Protein AF-A0A930F5S8-F1 (afdb_monomer)

pLDDT: mean 89.21, std 12.38, range [41.88, 98.44]

Sequence (124 aa):
MLSGLPLKDINIQFNTFPLDLNSYGYFEDVPSVIQIQSVEYNYSKDFTPSISFTVYGEKLSGSDNITYDSIGYKLIDSAGYTVDTGTIMFSSLHTGEKFKDDSIYFYDAIPGETYTLLFFEKDL

Foldseek 3Di:
DPPDDQFAAEAEAEPDPQDWAFWAFPPRFDTWIKTFHDKDWDWDPPPKIKIWMKTKTFTADDDLPGQWTKKKKFKAWPVGDTPDIDMDIDGSGDHGDMDIDRPDMGIRDHGHIYIYMYIHHDDD

Structure (mmCIF, N/CA/C/O backbone):
data_AF-A0A930F5S8-F1
#
_entry.id   AF-A0A930F5S8-F1
#
loop_
_atom_site.group_PDB
_atom_site.id
_atom_site.type_symbol
_atom_site.label_atom_id
_atom_site.label_alt_id
_atom_site.label_comp_id
_atom_site.label_asym_id
_atom_site.label_entity_id
_atom_site.label_seq_id
_atom_site.pdbx_PDB_ins_code
_atom_site.Cartn_x
_atom_site.Cartn_y
_atom_site.Cartn_z
_atom_site.occupancy
_atom_site.B_iso_or_equiv
_atom_site.auth_seq_id
_atom_site.auth_comp_id
_atom_site.auth_asym_id
_atom_site.auth_atom_id
_atom_site.pdbx_PDB_model_num
ATOM 1 N N . MET A 1 1 ? -23.576 9.332 27.161 1.00 41.88 1 MET A N 1
ATOM 2 C CA . MET A 1 1 ? -22.253 9.616 26.570 1.00 41.88 1 MET A CA 1
ATOM 3 C C . MET A 1 1 ? -21.275 8.584 27.103 1.00 41.88 1 MET A C 1
ATOM 5 O O . MET A 1 1 ? -21.076 8.545 28.307 1.00 41.88 1 MET A O 1
ATOM 9 N N . LEU A 1 2 ? -20.745 7.703 26.253 1.00 49.03 2 LEU A N 1
ATOM 10 C CA . LEU A 1 2 ? -19.657 6.788 26.619 1.00 49.03 2 LEU A CA 1
ATOM 11 C C . LEU A 1 2 ? -18.331 7.462 26.244 1.00 49.03 2 LEU A C 1
ATOM 13 O O . LEU A 1 2 ? -17.773 7.201 25.188 1.00 49.03 2 LEU A O 1
ATOM 17 N N . SER A 1 3 ? -17.868 8.387 27.082 1.00 57.84 3 SER A N 1
ATOM 18 C CA . SER A 1 3 ? -16.547 9.011 26.958 1.00 57.84 3 SER A CA 1
ATOM 19 C C . SER A 1 3 ? -15.645 8.443 28.053 1.00 57.84 3 SER A C 1
ATOM 21 O O . SER A 1 3 ? -15.862 8.752 29.224 1.00 57.84 3 SER A O 1
ATOM 23 N N . GLY A 1 4 ? -14.671 7.595 27.705 1.00 64.44 4 GLY A N 1
ATOM 24 C CA . GLY A 1 4 ? -13.650 7.168 28.674 1.00 64.44 4 GLY A CA 1
ATOM 25 C C . GLY A 1 4 ? -13.012 5.792 28.481 1.00 64.44 4 GLY A C 1
ATOM 26 O O . GLY A 1 4 ? -12.141 5.441 29.270 1.00 64.44 4 GLY A O 1
ATOM 27 N N . LEU A 1 5 ? -13.410 5.005 27.476 1.00 69.44 5 LEU A N 1
ATOM 28 C CA . LEU A 1 5 ? -12.727 3.745 27.166 1.00 69.44 5 LEU A CA 1
ATOM 29 C C . LEU A 1 5 ? -11.665 3.971 26.079 1.00 69.44 5 LEU A C 1
ATOM 31 O O . LEU A 1 5 ? -11.949 4.685 25.116 1.00 69.44 5 LEU A O 1
ATOM 35 N N . PRO A 1 6 ? -10.462 3.381 26.212 1.00 79.25 6 PRO A N 1
ATOM 36 C CA . PRO A 1 6 ? -9.442 3.468 25.176 1.00 79.25 6 PRO A CA 1
ATOM 37 C C . PRO A 1 6 ? -9.961 2.846 23.877 1.00 79.25 6 PRO A C 1
ATOM 39 O O . PRO A 1 6 ? -10.562 1.767 23.892 1.00 79.25 6 PRO A O 1
ATOM 42 N N . LEU A 1 7 ? -9.720 3.523 22.752 1.00 82.88 7 LEU A N 1
ATOM 43 C CA . LEU A 1 7 ? -10.057 2.986 21.439 1.00 82.88 7 LEU A CA 1
ATOM 44 C C . LEU A 1 7 ? -9.226 1.730 21.170 1.00 82.88 7 LEU A C 1
ATOM 46 O O . LEU A 1 7 ? -8.005 1.716 21.374 1.00 82.88 7 LEU A O 1
ATOM 50 N N . LYS A 1 8 ? -9.903 0.672 20.710 1.00 88.44 8 LYS A N 1
ATOM 51 C CA . LYS A 1 8 ? -9.231 -0.544 20.250 1.00 88.44 8 LYS A CA 1
ATOM 52 C C . LYS A 1 8 ? -8.288 -0.203 19.104 1.00 88.44 8 LYS A C 1
ATOM 54 O O . LYS A 1 8 ? -8.565 0.694 18.306 1.00 88.44 8 LYS A O 1
ATOM 59 N N . ASP A 1 9 ? -7.176 -0.925 19.054 1.00 92.88 9 ASP A N 1
ATOM 60 C CA . ASP A 1 9 ? -6.313 -0.879 17.883 1.00 92.88 9 ASP A CA 1
ATOM 61 C C . ASP A 1 9 ? -7.004 -1.470 16.661 1.00 92.88 9 ASP A C 1
ATOM 63 O O . ASP A 1 9 ? -7.950 -2.248 16.804 1.00 92.88 9 ASP A O 1
ATOM 67 N N . ILE A 1 10 ? -6.525 -1.092 15.485 1.00 95.88 10 ILE A N 1
ATOM 68 C CA . ILE A 1 10 ? -6.918 -1.725 14.228 1.00 95.88 10 ILE A CA 1
ATOM 69 C C . ILE A 1 10 ? -5.914 -2.815 13.863 1.00 95.88 10 ILE A C 1
ATOM 71 O O . ILE A 1 10 ? -4.825 -2.904 14.432 1.00 95.88 10 ILE A O 1
ATOM 75 N N . ASN A 1 11 ? -6.274 -3.638 12.889 1.00 96.81 11 ASN A N 1
ATOM 76 C CA . ASN A 1 11 ? -5.341 -4.547 12.242 1.00 96.81 11 ASN A CA 1
ATOM 77 C C . ASN A 1 11 ? -5.259 -4.222 10.751 1.00 96.81 11 ASN A C 1
ATOM 79 O O . ASN A 1 11 ? -6.288 -4.022 10.108 1.00 96.81 11 ASN A O 1
ATOM 83 N N . ILE A 1 12 ? -4.048 -4.206 10.200 1.00 97.31 12 ILE A N 1
ATOM 84 C CA . ILE A 1 12 ? -3.824 -3.998 8.771 1.00 97.31 12 ILE A CA 1
ATOM 85 C C . ILE A 1 12 ? -3.222 -5.257 8.172 1.00 97.31 12 ILE A C 1
ATOM 87 O O . ILE A 1 12 ? -2.221 -5.785 8.657 1.00 97.31 12 ILE A O 1
ATOM 91 N N . GLN A 1 13 ? -3.830 -5.709 7.087 1.00 97.56 13 GLN A N 1
ATOM 92 C CA . GLN A 1 13 ? -3.332 -6.779 6.247 1.00 97.56 13 GLN A CA 1
ATOM 93 C C . GLN A 1 13 ? -2.864 -6.208 4.913 1.00 97.56 13 GLN A C 1
ATOM 95 O O . GLN A 1 13 ? -3.430 -5.248 4.386 1.00 97.56 13 GLN A O 1
ATOM 100 N N . PHE A 1 14 ? -1.831 -6.830 4.366 1.00 94.12 14 PHE A N 1
ATOM 101 C CA . PHE A 1 14 ? -1.240 -6.459 3.090 1.00 94.12 14 PHE A CA 1
ATOM 102 C C . PHE A 1 14 ? -1.126 -7.685 2.191 1.00 94.12 14 PHE A C 1
ATOM 104 O O . PHE A 1 14 ? -1.169 -8.827 2.663 1.00 94.12 14 PHE A O 1
ATOM 111 N N . ASN A 1 15 ? -0.890 -7.439 0.903 1.00 83.50 15 ASN A N 1
ATOM 112 C CA . ASN A 1 15 ? -0.348 -8.463 0.018 1.00 83.50 15 ASN A CA 1
ATOM 113 C C . ASN A 1 15 ? 1.003 -8.974 0.529 1.00 83.50 15 ASN A C 1
ATOM 115 O O . ASN A 1 15 ? 1.703 -8.322 1.305 1.00 83.50 15 ASN A O 1
ATOM 119 N N . THR A 1 16 ? 1.391 -10.154 0.051 1.00 91.56 16 THR A N 1
ATOM 120 C CA . THR A 1 16 ? 2.779 -10.593 0.188 1.00 91.56 16 THR A CA 1
ATOM 121 C C . THR A 1 16 ? 3.680 -9.648 -0.602 1.00 91.56 16 THR A C 1
ATOM 123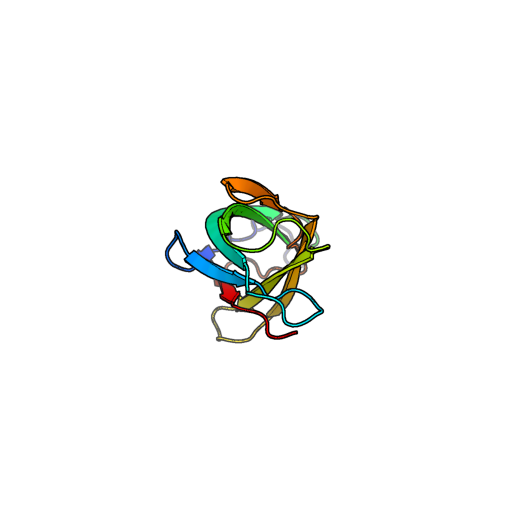 O O . THR A 1 16 ? 3.386 -9.344 -1.756 1.00 91.56 16 THR A O 1
ATOM 126 N N . PHE A 1 17 ? 4.763 -9.201 0.031 1.00 95.00 17 PHE A N 1
ATOM 127 C CA . PHE A 1 17 ? 5.796 -8.380 -0.591 1.00 95.00 17 PHE A CA 1
ATOM 128 C C . PHE A 1 17 ? 7.089 -9.195 -0.807 1.00 95.00 17 PHE A C 1
ATOM 130 O O . PHE A 1 17 ? 7.355 -10.113 -0.021 1.00 95.00 17 PHE A O 1
ATOM 137 N N . PRO A 1 18 ? 7.910 -8.866 -1.824 1.00 97.25 18 PRO A N 1
ATOM 138 C CA . PRO A 1 18 ? 7.686 -7.800 -2.802 1.00 97.25 18 PRO A CA 1
ATOM 139 C C . PRO A 1 18 ? 6.531 -8.110 -3.767 1.00 97.25 18 PRO A C 1
ATOM 141 O O . PRO A 1 18 ? 6.224 -9.274 -4.019 1.00 97.25 18 PRO A O 1
ATOM 144 N N . LEU A 1 19 ? 5.883 -7.062 -4.274 1.00 97.12 19 LEU A N 1
ATOM 145 C CA . LEU A 1 19 ? 4.776 -7.143 -5.226 1.00 97.12 19 LEU A CA 1
ATOM 146 C C . LEU A 1 19 ? 5.116 -6.331 -6.474 1.00 97.12 19 LEU A C 1
ATOM 148 O O . LEU A 1 19 ? 5.203 -5.107 -6.397 1.00 97.12 19 LEU A O 1
ATOM 152 N N . ASP A 1 20 ? 5.259 -7.010 -7.606 1.00 96.19 20 ASP A N 1
ATOM 153 C CA . ASP A 1 20 ? 5.501 -6.377 -8.902 1.00 96.19 20 ASP A CA 1
ATOM 154 C C . ASP A 1 20 ? 4.166 -6.016 -9.563 1.00 96.19 20 ASP A C 1
ATOM 156 O O . ASP A 1 20 ? 3.235 -6.823 -9.585 1.00 96.19 20 ASP A O 1
ATOM 160 N N . LEU A 1 21 ? 4.080 -4.800 -10.095 1.00 93.75 21 LEU A N 1
ATOM 161 C CA . LEU A 1 21 ? 2.907 -4.256 -10.768 1.00 93.75 21 LEU A CA 1
ATOM 162 C C . LEU A 1 21 ? 3.337 -3.582 -12.064 1.00 93.75 21 LEU A C 1
ATOM 164 O O . LEU A 1 21 ? 4.261 -2.763 -12.067 1.00 93.75 21 LEU A O 1
ATOM 168 N N . ASN A 1 22 ? 2.631 -3.875 -13.151 1.00 91.00 22 ASN A N 1
ATOM 169 C CA . ASN A 1 22 ? 2.731 -3.043 -14.339 1.00 91.00 22 ASN A CA 1
ATOM 170 C C . ASN A 1 22 ? 2.094 -1.670 -14.066 1.00 91.00 22 ASN A C 1
ATOM 172 O O . ASN A 1 22 ? 0.969 -1.560 -13.570 1.00 91.00 22 ASN A O 1
ATOM 176 N N . SER A 1 23 ? 2.853 -0.629 -14.386 1.00 85.12 23 SER A N 1
ATOM 177 C CA . SER A 1 23 ? 2.467 0.775 -14.394 1.00 85.12 23 SER A CA 1
ATOM 178 C C . SER A 1 23 ? 2.355 1.217 -15.844 1.00 85.12 23 SER A C 1
ATOM 180 O O . SER A 1 23 ? 3.301 1.077 -16.626 1.00 85.12 23 SER A O 1
ATOM 182 N N . TYR A 1 24 ? 1.195 1.752 -16.200 1.00 77.12 24 TYR A N 1
ATOM 183 C CA . TYR A 1 24 ? 0.937 2.256 -17.538 1.00 77.12 24 TYR A CA 1
ATOM 184 C C . TYR A 1 24 ? 1.053 3.778 -17.527 1.00 77.12 24 TYR A C 1
ATOM 186 O O . TYR A 1 24 ? 0.426 4.468 -16.719 1.00 77.12 24 TYR A O 1
ATOM 194 N N . GLY A 1 25 ? 1.881 4.304 -18.430 1.00 65.50 25 GLY A N 1
ATOM 195 C CA . GLY A 1 25 ? 1.894 5.728 -18.738 1.00 65.50 25 GLY A CA 1
ATOM 196 C C . GLY A 1 25 ? 0.633 6.125 -19.513 1.00 65.50 25 GLY A C 1
ATOM 197 O O . GLY A 1 25 ? 0.024 5.306 -20.195 1.00 65.50 25 GLY A O 1
ATOM 198 N N . TYR A 1 26 ? 0.273 7.409 -19.467 1.00 61.59 26 TYR A N 1
ATOM 199 C CA . TYR A 1 26 ? -0.935 7.960 -20.106 1.00 61.59 26 TYR A CA 1
ATOM 200 C C . TYR A 1 26 ? -1.039 7.729 -21.632 1.00 61.59 26 TYR A C 1
ATOM 202 O O . TYR A 1 26 ? -2.119 7.857 -22.197 1.00 61.59 26 TYR A O 1
ATOM 210 N N . PHE A 1 27 ? 0.069 7.416 -22.311 1.00 62.56 27 PHE A N 1
ATOM 211 C CA . PHE A 1 27 ? 0.136 7.275 -23.772 1.00 62.56 27 PHE A CA 1
ATOM 212 C C . PHE A 1 27 ? 0.321 5.829 -24.266 1.00 62.56 27 PHE A C 1
ATOM 214 O O . PHE A 1 27 ? 0.750 5.643 -25.399 1.00 62.56 27 PHE A O 1
ATOM 221 N N . GLU A 1 28 ? -0.006 4.817 -23.450 1.00 56.00 28 GLU A N 1
ATOM 222 C CA . GLU A 1 28 ? 0.098 3.390 -23.831 1.00 56.00 28 GLU A CA 1
ATOM 223 C C . GLU A 1 28 ? 1.514 2.967 -24.297 1.00 56.00 28 GLU A C 1
ATOM 225 O O . GLU A 1 28 ? 1.684 2.110 -25.166 1.00 56.00 28 GLU A O 1
ATOM 230 N N . ASP A 1 29 ? 2.556 3.567 -23.713 1.00 61.97 29 ASP A N 1
ATOM 231 C CA . ASP A 1 29 ? 3.946 3.141 -23.916 1.00 61.97 29 ASP A CA 1
ATOM 232 C C . ASP A 1 29 ? 4.237 1.795 -23.219 1.00 61.97 29 ASP A C 1
ATOM 234 O O . ASP A 1 29 ? 3.442 1.301 -22.416 1.00 61.97 29 ASP A O 1
ATOM 238 N N . VAL A 1 30 ? 5.407 1.202 -23.510 1.00 65.38 30 VAL A N 1
ATOM 239 C CA . VAL A 1 30 ? 5.912 -0.003 -22.819 1.00 65.38 30 VAL A CA 1
ATOM 240 C C . VAL A 1 30 ? 5.753 0.180 -21.302 1.00 65.38 30 VAL A C 1
ATOM 242 O O . VAL A 1 30 ? 6.350 1.121 -20.765 1.00 65.38 30 VAL A O 1
ATOM 245 N N . PRO A 1 31 ? 4.983 -0.686 -20.613 1.00 74.00 31 PRO A N 1
ATOM 246 C CA . PRO A 1 31 ? 4.693 -0.499 -19.203 1.00 74.00 31 PRO A CA 1
ATOM 247 C C . PRO A 1 31 ? 5.978 -0.540 -18.387 1.00 74.00 31 PRO A C 1
ATOM 249 O O . PRO A 1 31 ? 6.893 -1.329 -18.647 1.00 74.00 31 PRO A O 1
ATOM 252 N N . SER A 1 32 ? 6.033 0.324 -17.385 1.00 87.69 32 SER A N 1
ATOM 253 C CA . SER A 1 32 ? 7.042 0.246 -16.345 1.00 87.69 32 SER A CA 1
ATOM 254 C C . SER A 1 32 ? 6.671 -0.834 -15.346 1.00 87.69 32 SER A C 1
ATOM 256 O O . SER A 1 32 ? 5.496 -1.063 -15.079 1.00 87.69 32 SER A O 1
ATOM 258 N N . VAL A 1 33 ? 7.670 -1.487 -14.762 1.00 93.44 33 VAL A N 1
ATOM 259 C CA . VAL A 1 33 ? 7.441 -2.422 -13.657 1.00 93.44 33 VAL A CA 1
ATOM 260 C C . VAL A 1 33 ? 7.794 -1.716 -12.359 1.00 93.44 33 VAL A C 1
ATOM 262 O O . VAL A 1 33 ? 8.953 -1.366 -12.132 1.00 93.44 33 VAL A O 1
ATOM 265 N N . ILE A 1 34 ? 6.788 -1.511 -11.513 1.00 94.44 34 ILE A N 1
ATOM 266 C CA . ILE A 1 34 ? 6.924 -0.950 -10.170 1.00 94.44 34 ILE A CA 1
ATOM 267 C C . ILE A 1 34 ? 6.848 -2.094 -9.164 1.00 94.44 34 ILE A C 1
ATOM 269 O O . ILE A 1 34 ? 5.876 -2.843 -9.144 1.00 94.44 34 ILE A O 1
ATOM 273 N N . GLN A 1 35 ? 7.857 -2.215 -8.306 1.00 97.12 35 GLN A N 1
ATOM 274 C CA . GLN A 1 35 ? 7.864 -3.177 -7.213 1.00 97.12 35 GLN A CA 1
ATOM 275 C C . GLN A 1 35 ? 7.566 -2.482 -5.890 1.00 97.12 35 GLN A C 1
ATOM 277 O O . GLN A 1 35 ? 8.333 -1.633 -5.439 1.00 97.12 35 GLN A O 1
ATOM 282 N N . ILE A 1 36 ? 6.498 -2.903 -5.221 1.00 97.94 36 ILE A N 1
ATOM 283 C CA . ILE A 1 36 ? 6.218 -2.534 -3.835 1.00 97.94 36 ILE A CA 1
ATOM 284 C C . ILE A 1 36 ? 6.991 -3.478 -2.922 1.00 97.94 36 ILE A C 1
ATOM 286 O O . ILE A 1 36 ? 6.781 -4.690 -2.947 1.00 97.94 36 ILE A O 1
ATOM 290 N N . GLN A 1 37 ? 7.899 -2.929 -2.122 1.00 98.25 37 GLN A N 1
ATOM 291 C CA . GLN A 1 37 ? 8.810 -3.690 -1.263 1.00 98.25 37 GLN A CA 1
ATOM 292 C C . GLN A 1 37 ? 8.278 -3.823 0.164 1.00 98.25 37 GLN A C 1
ATOM 294 O O . GLN A 1 37 ? 8.455 -4.864 0.796 1.00 98.25 37 GLN A O 1
ATOM 299 N N . SER A 1 38 ? 7.621 -2.785 0.679 1.00 98.00 38 SER A N 1
ATOM 300 C CA . SER A 1 38 ? 6.981 -2.807 1.992 1.00 98.00 38 SER A CA 1
ATOM 301 C C . SER A 1 38 ? 5.965 -1.678 2.132 1.00 98.00 38 SER A C 1
ATOM 303 O O . SER A 1 38 ? 5.966 -0.707 1.372 1.00 98.00 38 SER A O 1
ATOM 305 N N . VAL A 1 39 ? 5.104 -1.804 3.141 1.00 98.19 39 VAL A N 1
ATOM 306 C CA . VAL A 1 39 ? 4.207 -0.736 3.576 1.00 98.19 39 VAL A CA 1
ATOM 307 C C . VAL A 1 39 ? 4.270 -0.620 5.089 1.00 98.19 39 VAL A C 1
ATOM 309 O O . VAL A 1 39 ? 4.207 -1.618 5.807 1.00 98.19 39 VAL A O 1
ATOM 312 N N . GLU A 1 40 ? 4.375 0.610 5.562 1.00 98.00 40 GLU A N 1
ATOM 313 C CA . GLU A 1 40 ? 4.193 0.976 6.960 1.00 98.00 40 GLU A CA 1
ATOM 314 C C . GLU A 1 40 ? 2.860 1.708 7.114 1.00 98.00 40 GLU A C 1
ATOM 316 O O . GLU A 1 40 ? 2.354 2.310 6.165 1.00 98.00 40 GLU A O 1
ATOM 321 N N . TYR A 1 41 ? 2.274 1.667 8.308 1.00 97.75 41 TYR A N 1
ATOM 322 C CA . TYR A 1 41 ? 1.076 2.441 8.606 1.00 97.75 41 TYR A CA 1
ATOM 323 C C . TYR A 1 41 ? 1.176 3.086 9.982 1.00 97.75 41 TYR A C 1
ATOM 325 O O . TYR A 1 41 ? 1.842 2.579 10.886 1.00 97.75 41 TYR A O 1
ATOM 333 N N . ASN A 1 42 ? 0.468 4.198 10.136 1.00 97.19 42 ASN A N 1
ATOM 334 C CA . ASN A 1 42 ? 0.221 4.832 11.417 1.00 97.19 42 ASN A CA 1
ATOM 335 C C . ASN A 1 42 ? -1.286 4.992 11.606 1.00 97.19 42 ASN A C 1
ATOM 337 O O . ASN A 1 42 ? -1.977 5.469 10.707 1.00 97.19 42 ASN A O 1
ATOM 341 N N . TYR A 1 43 ? -1.775 4.599 12.779 1.00 96.38 43 TYR A N 1
ATOM 342 C CA . TYR A 1 43 ? -3.171 4.737 13.168 1.00 96.38 43 TYR A CA 1
ATOM 343 C C . TYR A 1 43 ? -3.301 5.837 14.223 1.00 96.38 43 TYR A C 1
ATOM 345 O O . TYR A 1 43 ? -2.846 5.678 15.359 1.00 96.38 43 TYR A O 1
ATOM 353 N N . SER A 1 44 ? -3.936 6.952 13.854 1.00 94.44 44 SER A N 1
ATOM 354 C CA . SER A 1 44 ? -4.307 7.986 14.816 1.00 94.44 44 SER A CA 1
ATOM 355 C C . SER A 1 44 ? -5.618 7.618 15.507 1.00 94.44 44 SER A C 1
ATOM 357 O O . SER A 1 44 ? -6.617 7.319 14.858 1.00 94.44 44 SER A O 1
ATOM 359 N N . LYS A 1 45 ? -5.613 7.681 16.842 1.00 90.50 45 LYS A N 1
ATOM 360 C CA . LYS A 1 45 ? -6.780 7.472 17.719 1.00 90.50 45 LYS A CA 1
ATOM 361 C C . LYS A 1 45 ? -7.378 8.803 18.197 1.00 90.50 45 LYS A C 1
ATOM 363 O O . LYS A 1 45 ? -7.996 8.849 19.263 1.00 90.50 45 LYS A O 1
ATOM 368 N N . ASP A 1 46 ? -7.143 9.878 17.446 1.00 85.19 46 ASP A N 1
ATOM 369 C CA . ASP A 1 46 ? -7.690 11.205 17.729 1.00 85.19 46 ASP A CA 1
ATOM 370 C C . ASP A 1 46 ? -9.223 11.230 17.564 1.00 85.19 46 ASP A C 1
ATOM 372 O O . ASP A 1 46 ? -9.869 10.210 17.321 1.00 85.19 46 ASP A O 1
ATOM 376 N N . PHE A 1 47 ? -9.833 12.413 17.710 1.00 79.00 47 P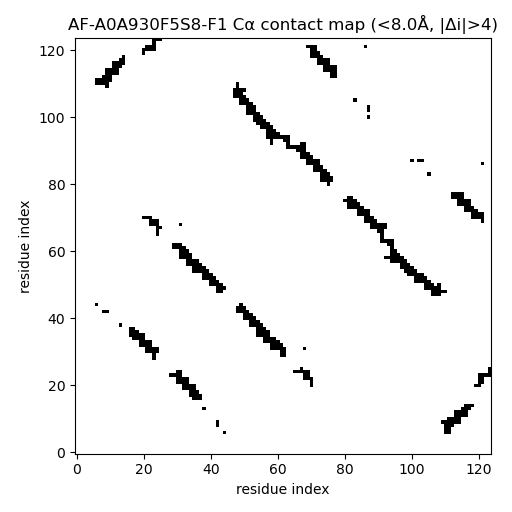HE A N 1
ATOM 377 C CA . PHE A 1 47 ? -11.288 12.592 17.599 1.00 79.00 47 PHE A CA 1
ATOM 378 C C . PHE A 1 47 ? -11.879 12.018 16.299 1.00 79.00 47 PHE A C 1
ATOM 380 O O . PHE A 1 47 ? -13.001 11.515 16.312 1.00 79.00 47 PHE A O 1
ATOM 387 N N . THR A 1 48 ? -11.107 12.054 15.212 1.00 87.88 48 THR A N 1
ATOM 388 C CA . THR A 1 48 ? -11.417 11.392 13.943 1.00 87.88 48 THR A CA 1
ATOM 389 C C . THR A 1 48 ? -10.335 10.346 13.688 1.00 87.88 48 THR A C 1
ATOM 391 O O . THR A 1 48 ? -9.258 10.719 13.217 1.00 87.88 48 THR A O 1
ATOM 394 N N . PRO A 1 49 ? -10.567 9.065 14.037 1.00 93.31 49 PRO A N 1
ATOM 395 C CA . PRO A 1 49 ? -9.557 8.040 13.845 1.00 93.31 49 PRO A CA 1
ATOM 396 C C . PRO A 1 49 ? -9.202 7.899 12.367 1.00 93.31 49 PRO A C 1
ATOM 398 O O . PRO A 1 49 ? -10.075 7.954 11.499 1.00 93.31 49 PRO A O 1
ATOM 401 N N . SER A 1 50 ? -7.920 7.731 12.074 1.00 96.50 50 SER A N 1
ATOM 402 C CA . SER A 1 50 ? -7.430 7.748 10.699 1.00 96.50 50 SER A CA 1
ATOM 403 C C . SER A 1 50 ? -6.191 6.892 10.515 1.00 96.50 50 SER A C 1
ATOM 405 O O . SER A 1 50 ? -5.461 6.612 11.467 1.00 96.50 50 SER A O 1
ATOM 407 N N . ILE A 1 51 ? -5.955 6.475 9.276 1.00 97.88 51 ILE A N 1
ATOM 408 C CA . ILE A 1 51 ? -4.826 5.634 8.896 1.00 97.88 51 ILE A CA 1
ATOM 409 C C . ILE A 1 51 ? -4.047 6.358 7.809 1.00 97.88 51 ILE A C 1
ATOM 411 O O . ILE A 1 51 ? -4.599 6.678 6.760 1.00 97.88 51 ILE A O 1
ATOM 415 N N . SER A 1 52 ? -2.762 6.589 8.044 1.00 97.81 52 SER A N 1
ATOM 416 C CA . SER A 1 52 ? -1.827 7.007 7.000 1.00 97.81 52 SER A CA 1
ATOM 417 C C . SER A 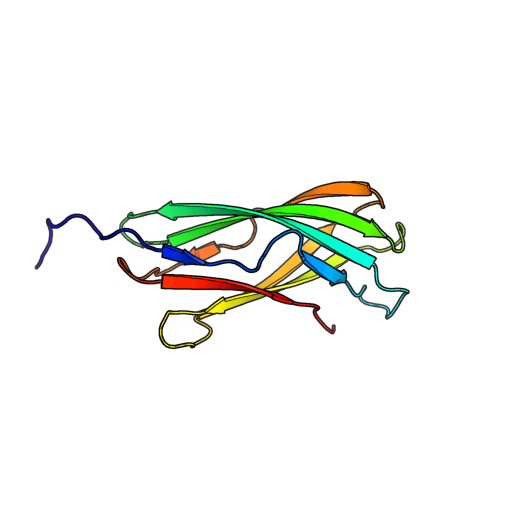1 52 ? -0.928 5.835 6.646 1.00 97.81 52 SER A C 1
ATOM 419 O O . SER A 1 52 ? -0.383 5.201 7.555 1.00 97.81 52 SER A O 1
ATOM 421 N N . PHE A 1 53 ? -0.731 5.577 5.358 1.00 98.38 53 PHE A N 1
ATOM 422 C CA . PHE A 1 53 ? 0.189 4.547 4.888 1.00 98.38 53 PHE A CA 1
ATOM 423 C C . PHE A 1 53 ? 1.429 5.184 4.277 1.00 98.38 53 PHE A C 1
ATOM 425 O O . PHE A 1 53 ? 1.370 6.259 3.689 1.00 98.38 53 PHE A O 1
ATOM 432 N N . THR A 1 54 ? 2.559 4.503 4.406 1.00 98.31 54 THR A N 1
ATOM 433 C CA . THR A 1 54 ? 3.798 4.852 3.723 1.00 98.31 54 THR A CA 1
ATOM 434 C C . THR A 1 54 ? 4.258 3.649 2.919 1.00 98.31 54 THR A C 1
ATOM 436 O O . THR A 1 54 ? 4.555 2.595 3.479 1.00 98.31 54 THR A O 1
ATOM 439 N N . VAL A 1 55 ? 4.283 3.804 1.602 1.00 98.06 55 VAL A N 1
ATOM 440 C CA . VAL A 1 55 ? 4.604 2.769 0.625 1.00 98.06 55 VAL A CA 1
ATOM 441 C C . VAL A 1 55 ? 6.047 2.942 0.175 1.00 98.06 55 VAL A C 1
ATOM 443 O O . VAL A 1 55 ? 6.453 4.029 -0.236 1.00 98.06 55 VAL A O 1
ATOM 446 N N . TYR A 1 56 ? 6.817 1.862 0.233 1.00 98.06 56 TYR A N 1
ATOM 447 C CA . TYR A 1 56 ? 8.203 1.831 -0.216 1.00 98.06 56 TYR A CA 1
ATOM 448 C C . TYR A 1 56 ? 8.341 0.884 -1.394 1.00 98.06 56 TYR A C 1
ATOM 450 O O . TYR A 1 56 ? 7.770 -0.212 -1.400 1.00 98.06 56 TYR A O 1
ATOM 458 N N . GLY A 1 57 ? 9.141 1.275 -2.375 1.00 97.50 57 GLY A N 1
ATOM 459 C CA . GLY A 1 57 ? 9.333 0.455 -3.555 1.00 97.50 57 GLY A CA 1
ATOM 460 C C . GLY A 1 57 ? 10.448 0.934 -4.462 1.00 97.50 57 GLY A C 1
ATOM 461 O O . GLY A 1 57 ? 11.248 1.795 -4.096 1.00 97.50 57 GLY A O 1
ATOM 462 N N . GLU A 1 58 ? 10.495 0.335 -5.644 1.00 96.88 58 GLU A N 1
ATOM 463 C CA . GLU A 1 58 ? 11.500 0.587 -6.669 1.00 96.88 58 GLU A CA 1
ATOM 464 C C . GLU A 1 58 ? 10.888 0.450 -8.062 1.00 96.88 58 GLU A C 1
ATOM 466 O O . GLU A 1 58 ? 10.045 -0.419 -8.296 1.00 96.88 58 GLU A O 1
ATOM 471 N N . LYS A 1 59 ? 11.326 1.283 -9.006 1.00 94.50 59 LYS A N 1
ATOM 472 C CA . LYS A 1 59 ? 11.041 1.065 -10.424 1.00 94.50 59 LYS A CA 1
ATOM 473 C C . LYS A 1 59 ? 12.057 0.086 -10.996 1.00 94.50 59 LYS A C 1
ATOM 475 O O . LYS A 1 59 ? 13.231 0.411 -11.119 1.00 94.50 59 LYS A O 1
ATOM 480 N N . LEU A 1 60 ? 11.618 -1.109 -11.373 1.00 95.06 60 LEU A N 1
ATOM 481 C CA . LEU A 1 60 ? 12.500 -2.154 -11.895 1.00 95.06 60 LEU A CA 1
ATOM 482 C C . LEU A 1 60 ? 12.807 -1.988 -13.385 1.00 95.06 60 LEU A C 1
ATOM 484 O O . LEU A 1 60 ? 13.878 -2.393 -13.835 1.00 95.06 60 LEU A O 1
ATOM 488 N N . SER A 1 61 ? 11.867 -1.446 -14.165 1.00 91.69 61 SER A N 1
ATOM 489 C CA . SER A 1 61 ? 12.027 -1.292 -15.615 1.00 91.69 61 SER A CA 1
ATOM 490 C C . SER A 1 61 ? 11.029 -0.306 -16.236 1.00 91.69 61 SER A C 1
ATOM 492 O O . SER A 1 61 ? 10.112 0.195 -15.580 1.00 91.69 61 SER A O 1
ATOM 494 N N . GLY A 1 62 ? 11.210 -0.050 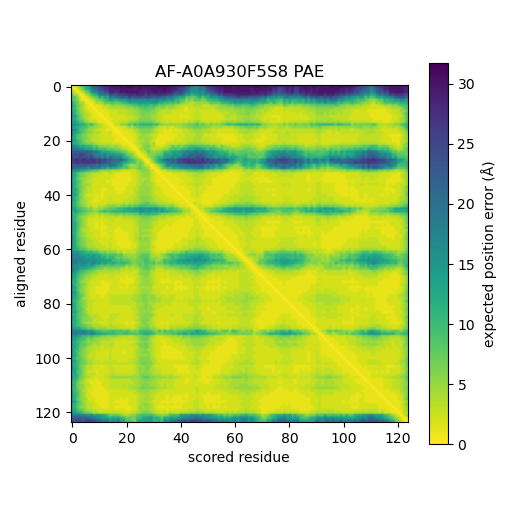-17.533 1.00 86.94 62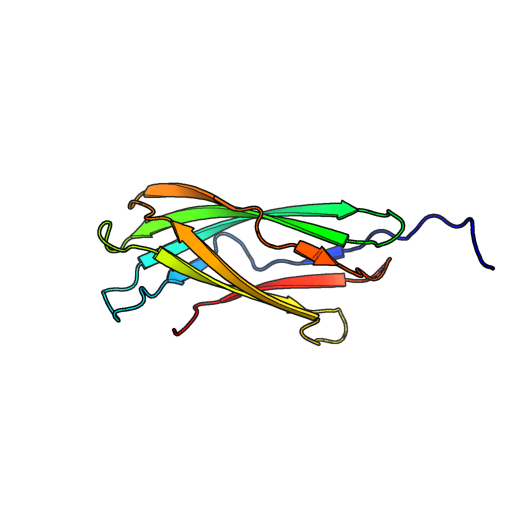 GLY A N 1
ATOM 495 C CA . GLY A 1 62 ? 10.361 0.786 -18.381 1.00 86.94 62 GLY A CA 1
ATOM 496 C C . GLY A 1 62 ? 11.060 2.071 -18.810 1.00 86.94 62 GLY A C 1
ATOM 497 O O . GLY A 1 62 ? 12.272 2.211 -18.668 1.00 86.94 62 GLY A O 1
ATOM 498 N N . SER A 1 63 ? 10.307 2.991 -19.406 1.00 79.25 63 SER A N 1
ATOM 499 C CA . SER A 1 63 ? 10.873 4.231 -19.940 1.00 79.25 63 SER A CA 1
ATOM 500 C C . SER A 1 63 ? 11.196 5.218 -18.817 1.00 79.25 63 SER A C 1
ATOM 502 O O . SER A 1 63 ? 10.383 5.433 -17.921 1.00 79.25 63 SER A O 1
ATOM 504 N N . ASP A 1 64 ? 12.357 5.868 -18.897 1.00 77.06 64 ASP A N 1
ATOM 505 C CA . ASP A 1 64 ? 12.713 7.004 -18.034 1.00 77.06 64 ASP A CA 1
ATOM 506 C C . ASP A 1 64 ? 12.140 8.335 -18.569 1.00 77.06 64 ASP A C 1
ATOM 508 O O . ASP A 1 64 ? 12.232 9.369 -17.914 1.00 77.06 64 ASP A O 1
ATOM 512 N N . ASN A 1 65 ? 11.541 8.323 -19.767 1.00 74.12 65 ASN A N 1
ATOM 513 C CA . ASN A 1 65 ? 10.997 9.507 -20.443 1.00 74.12 65 ASN A CA 1
ATOM 514 C C . ASN A 1 65 ? 9.485 9.693 -20.221 1.00 74.12 65 ASN A C 1
ATOM 516 O O . ASN A 1 65 ? 8.850 10.456 -20.950 1.00 74.12 65 ASN A O 1
ATOM 520 N N . ILE A 1 66 ? 8.891 8.994 -19.252 1.00 73.69 66 ILE A N 1
ATOM 521 C CA . ILE A 1 66 ? 7.477 9.166 -18.900 1.00 73.69 66 ILE A CA 1
ATOM 522 C C . ILE A 1 66 ? 7.302 10.251 -17.843 1.00 73.69 66 ILE A C 1
ATOM 524 O O . ILE A 1 66 ? 8.120 10.434 -16.939 1.00 73.69 66 ILE A O 1
ATOM 528 N N . THR A 1 67 ? 6.204 10.995 -17.963 1.00 76.88 67 THR A N 1
ATOM 529 C CA . THR A 1 67 ? 5.882 12.057 -17.005 1.00 76.88 67 THR A CA 1
ATOM 530 C C . THR A 1 67 ? 5.482 11.471 -15.653 1.00 76.88 67 THR A C 1
ATOM 532 O O . THR A 1 67 ? 5.918 11.972 -14.619 1.00 76.88 67 THR A O 1
ATOM 535 N N . TYR A 1 68 ? 4.693 10.391 -15.665 1.00 81.50 68 TYR A N 1
ATOM 536 C CA . TYR A 1 68 ? 4.225 9.728 -14.454 1.00 81.50 68 TYR A CA 1
ATOM 537 C C . TYR A 1 68 ? 4.122 8.219 -14.642 1.00 81.50 68 TYR A C 1
ATOM 539 O O . TYR A 1 68 ? 3.619 7.755 -15.666 1.00 81.50 68 TYR A O 1
ATOM 547 N N . ASP A 1 69 ? 4.548 7.500 -13.611 1.00 86.75 69 ASP A N 1
ATOM 548 C CA . ASP A 1 69 ? 4.151 6.122 -13.345 1.00 86.75 69 ASP A CA 1
ATOM 549 C C . ASP A 1 69 ? 2.929 6.124 -12.424 1.00 86.75 69 ASP A C 1
ATOM 551 O O . ASP A 1 69 ? 2.785 7.025 -11.592 1.00 86.75 69 ASP A O 1
ATOM 555 N N . SER A 1 70 ? 2.048 5.131 -12.539 1.00 89.19 70 SER A N 1
ATOM 556 C CA . SER A 1 70 ? 0.893 5.034 -11.652 1.00 89.19 70 SER A CA 1
ATOM 557 C C . SER A 1 70 ? 0.510 3.604 -11.298 1.00 89.19 70 SER A C 1
ATOM 559 O O . SER A 1 70 ? 0.592 2.695 -12.120 1.00 89.19 70 SER A O 1
ATOM 561 N N . ILE A 1 71 ? 0.055 3.421 -10.058 1.00 92.31 71 ILE A N 1
ATOM 562 C CA . ILE A 1 71 ? -0.540 2.168 -9.579 1.00 92.31 71 ILE A CA 1
ATOM 563 C C . ILE A 1 71 ? -1.839 2.454 -8.827 1.00 92.31 71 ILE A C 1
ATOM 565 O O . ILE A 1 71 ? -1.991 3.496 -8.181 1.00 92.31 71 ILE A O 1
ATOM 569 N N . GLY A 1 72 ? -2.787 1.524 -8.902 1.00 94.69 72 GLY A N 1
ATOM 570 C CA . GLY A 1 72 ? -4.044 1.598 -8.168 1.00 94.69 72 GLY A CA 1
ATOM 571 C C . GLY A 1 72 ? -3.917 1.036 -6.755 1.00 94.69 72 GLY A C 1
ATOM 572 O O . GLY A 1 72 ? -3.127 0.122 -6.506 1.00 94.69 72 GLY A O 1
ATOM 573 N N . TYR A 1 73 ? -4.740 1.542 -5.838 1.00 96.75 73 TYR A N 1
ATOM 574 C CA . TYR A 1 73 ? -4.935 0.924 -4.527 1.00 96.75 73 TYR A CA 1
ATOM 575 C C . TYR A 1 73 ? -6.412 0.853 -4.144 1.00 96.75 73 TYR A C 1
ATOM 577 O O . TYR A 1 73 ? -7.248 1.634 -4.615 1.00 96.75 73 TYR A O 1
ATOM 585 N N . LYS A 1 74 ? -6.736 -0.098 -3.268 1.00 97.38 74 LYS A N 1
ATOM 586 C CA . LYS A 1 74 ? -8.021 -0.179 -2.572 1.00 97.38 74 LYS A CA 1
ATOM 587 C C . LYS A 1 74 ? -7.822 -0.629 -1.131 1.00 97.38 74 LYS A C 1
ATOM 589 O O . LYS A 1 74 ? -7.025 -1.531 -0.868 1.00 97.38 74 LYS A O 1
ATOM 594 N N . LEU A 1 75 ? -8.572 -0.018 -0.225 1.00 98.38 75 LEU A N 1
ATOM 595 C CA . LEU A 1 75 ? -8.685 -0.416 1.169 1.00 98.38 75 LEU A CA 1
ATOM 596 C C . LEU A 1 75 ? -10.019 -1.137 1.356 1.00 98.38 75 LEU A C 1
ATOM 598 O O . LEU A 1 75 ? -11.072 -0.605 1.003 1.00 98.38 75 LEU A O 1
ATOM 602 N N . ILE A 1 76 ? -9.967 -2.356 1.879 1.00 98.38 76 ILE A N 1
ATOM 603 C CA . ILE A 1 76 ? -11.134 -3.219 2.073 1.00 98.38 76 ILE A CA 1
ATOM 604 C C . ILE A 1 76 ? -11.336 -3.466 3.567 1.00 98.38 76 ILE A C 1
ATOM 606 O O . ILE A 1 76 ? -10.363 -3.750 4.262 1.00 98.38 76 ILE A O 1
ATOM 610 N N . ASP A 1 77 ? -12.568 -3.361 4.060 1.00 98.25 77 ASP A N 1
ATOM 611 C CA . ASP A 1 77 ? -12.919 -3.708 5.444 1.00 98.25 77 ASP A CA 1
ATOM 612 C C . ASP A 1 77 ? -13.071 -5.229 5.659 1.00 98.25 77 ASP A C 1
ATOM 614 O O . ASP A 1 77 ? -13.014 -6.030 4.722 1.00 98.25 77 ASP A O 1
ATOM 618 N N . SER A 1 78 ? -13.288 -5.666 6.901 1.00 97.88 78 SER A N 1
ATOM 619 C CA . SER A 1 78 ? -13.448 -7.094 7.212 1.00 97.88 78 SER A CA 1
ATOM 620 C C . SER A 1 78 ? -14.711 -7.732 6.620 1.00 97.88 78 SER A C 1
ATOM 622 O O . SER A 1 78 ? -14.780 -8.960 6.512 1.00 97.88 78 SER A O 1
ATOM 624 N N . ALA A 1 79 ? -15.699 -6.929 6.213 1.00 97.88 79 ALA A N 1
ATOM 625 C CA . ALA A 1 79 ? -16.905 -7.393 5.535 1.00 97.88 79 ALA A CA 1
ATOM 626 C C . ALA A 1 79 ? -16.708 -7.552 4.014 1.00 97.88 79 ALA A C 1
ATOM 628 O O . ALA A 1 79 ? -17.580 -8.103 3.338 1.00 97.88 79 ALA A O 1
ATOM 629 N N . GLY A 1 80 ? -15.555 -7.136 3.486 1.00 97.31 80 GLY A N 1
ATOM 630 C CA . GLY A 1 80 ? -15.193 -7.254 2.078 1.00 97.31 80 GLY A CA 1
ATOM 631 C C . GLY A 1 80 ? -15.609 -6.058 1.222 1.00 97.31 80 GLY A C 1
ATOM 632 O O . GLY A 1 80 ? -15.527 -6.146 -0.005 1.00 97.31 80 GLY A O 1
ATOM 633 N N . TYR A 1 81 ? -16.044 -4.949 1.826 1.00 97.75 81 TYR A N 1
ATOM 634 C CA . TYR A 1 81 ? -16.388 -3.730 1.098 1.00 97.75 81 TYR A CA 1
ATOM 635 C C . TYR A 1 81 ? -15.161 -2.844 0.900 1.00 97.75 81 TYR A C 1
ATOM 637 O O . TYR A 1 81 ? -14.368 -2.635 1.816 1.00 97.75 81 TYR A O 1
ATOM 645 N N . THR A 1 82 ? -15.024 -2.281 -0.301 1.00 97.88 82 THR A N 1
ATOM 646 C CA . THR A 1 82 ? -14.050 -1.217 -0.557 1.00 97.88 82 THR A CA 1
ATOM 647 C C . THR A 1 82 ? -14.498 0.048 0.167 1.00 97.88 82 THR A C 1
ATOM 649 O O . THR A 1 82 ? -15.532 0.619 -0.179 1.00 97.88 82 THR A O 1
ATOM 652 N N . VAL A 1 83 ? -13.712 0.482 1.149 1.00 97.75 83 VAL A N 1
ATOM 653 C CA . VAL A 1 83 ? -13.960 1.702 1.932 1.00 97.75 83 VAL A CA 1
ATOM 654 C C . VAL A 1 83 ? -1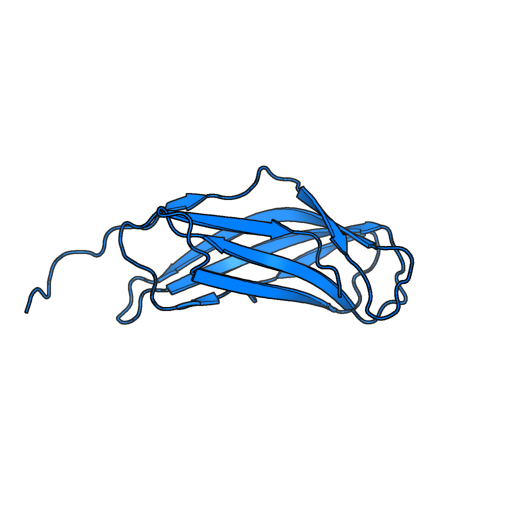3.143 2.892 1.439 1.00 97.75 83 VAL A C 1
ATOM 656 O O . VAL A 1 83 ? -13.517 4.030 1.700 1.00 97.75 83 VAL A O 1
ATOM 659 N N . ASP A 1 84 ? -12.065 2.635 0.696 1.00 97.88 84 ASP A N 1
ATOM 660 C CA . ASP A 1 84 ? -11.268 3.664 0.032 1.00 97.88 84 ASP A CA 1
ATOM 661 C C . ASP A 1 84 ? -10.590 3.110 -1.228 1.00 97.88 84 ASP A C 1
ATOM 663 O O . ASP A 1 84 ? -10.308 1.912 -1.327 1.00 97.88 84 ASP A O 1
ATOM 667 N N . THR A 1 85 ? -10.341 3.967 -2.214 1.00 96.81 85 THR A N 1
ATOM 668 C CA . THR A 1 85 ? -9.625 3.606 -3.439 1.00 96.81 85 THR A CA 1
ATOM 669 C C . THR A 1 85 ? -9.042 4.834 -4.116 1.00 96.81 85 THR A C 1
ATOM 671 O O . THR A 1 85 ? -9.646 5.904 -4.144 1.00 96.81 85 THR A O 1
ATOM 674 N N . GLY A 1 86 ? -7.878 4.665 -4.731 1.00 95.44 86 GLY A N 1
ATOM 675 C CA . GLY A 1 86 ? -7.224 5.758 -5.421 1.00 95.44 86 GLY A CA 1
ATOM 676 C C . GLY A 1 86 ? -6.071 5.298 -6.291 1.00 95.44 86 GLY A C 1
ATOM 677 O O . GLY A 1 86 ? -6.010 4.164 -6.772 1.00 95.44 86 GLY A O 1
ATOM 678 N N . THR A 1 87 ? -5.166 6.229 -6.558 1.00 93.50 87 THR A N 1
ATOM 679 C CA . THR A 1 87 ? -4.014 6.020 -7.432 1.00 93.50 87 THR A CA 1
ATOM 680 C C . THR A 1 87 ? -2.825 6.741 -6.848 1.00 93.50 87 THR A C 1
ATOM 682 O O . THR A 1 87 ? -2.938 7.919 -6.518 1.00 93.50 87 THR A O 1
ATOM 685 N N . ILE A 1 88 ? -1.706 6.035 -6.741 1.00 93.06 88 ILE A N 1
ATOM 686 C CA . ILE A 1 88 ? -0.422 6.662 -6.456 1.00 93.06 88 ILE A CA 1
ATOM 687 C C . ILE A 1 88 ? 0.170 7.081 -7.797 1.00 93.06 88 ILE A C 1
ATOM 689 O O . ILE A 1 88 ? 0.246 6.264 -8.715 1.00 93.06 88 ILE A O 1
ATOM 693 N N . MET A 1 89 ? 0.547 8.351 -7.908 1.00 90.31 89 MET A N 1
ATOM 694 C CA . MET A 1 89 ? 1.204 8.917 -9.084 1.00 90.31 89 MET A CA 1
ATOM 695 C C . MET A 1 89 ? 2.655 9.204 -8.713 1.00 90.31 89 MET A C 1
ATOM 697 O O . MET A 1 89 ? 2.916 10.069 -7.879 1.00 90.31 89 MET A O 1
ATOM 701 N N . PHE A 1 90 ? 3.598 8.509 -9.336 1.00 87.62 90 PHE A N 1
ATOM 702 C CA . PHE A 1 90 ? 5.019 8.729 -9.107 1.00 87.62 90 PHE A CA 1
ATOM 703 C C . PHE A 1 90 ? 5.568 9.696 -10.155 1.00 87.62 90 PHE A C 1
ATOM 705 O O . PHE A 1 90 ? 5.383 9.496 -11.357 1.00 87.62 90 PHE A O 1
ATOM 712 N N . SER A 1 91 ? 6.248 10.754 -9.719 1.00 77.75 91 SER A N 1
ATOM 713 C CA . SER A 1 91 ? 6.913 11.698 -10.623 1.00 77.75 91 SER A CA 1
ATOM 714 C C . SER A 1 91 ? 8.170 11.074 -11.229 1.00 77.75 91 SER A C 1
ATOM 716 O O . SER A 1 91 ? 9.066 10.730 -10.466 1.00 77.75 91 SER A O 1
ATOM 718 N N . SER A 1 92 ? 8.226 10.970 -12.564 1.00 76.19 92 SER A N 1
ATOM 719 C CA . SER A 1 92 ? 9.382 10.571 -13.395 1.00 76.19 92 SER A CA 1
ATOM 720 C C . SER A 1 92 ? 10.444 9.697 -12.711 1.00 76.19 92 SER A C 1
ATOM 722 O O . SER A 1 92 ? 11.621 10.050 -12.709 1.00 76.19 92 SER A O 1
ATOM 724 N N . LEU A 1 93 ? 10.033 8.557 -12.147 1.00 87.38 93 LEU A N 1
ATOM 725 C CA . LEU A 1 93 ? 10.974 7.597 -11.576 1.00 87.38 93 LEU A CA 1
ATOM 726 C C . LEU A 1 93 ? 11.897 7.066 -12.674 1.00 87.38 93 LEU A C 1
ATOM 728 O O . LEU A 1 93 ? 11.440 6.705 -13.765 1.00 87.38 93 LEU A O 1
ATOM 732 N N . HIS A 1 94 ? 13.178 6.951 -12.357 1.00 89.94 94 HIS A N 1
ATOM 733 C CA . HIS A 1 94 ? 14.157 6.276 -13.195 1.00 89.94 94 HIS A CA 1
ATOM 734 C C . HIS A 1 94 ? 14.236 4.783 -12.870 1.00 89.94 94 HIS A C 1
ATOM 736 O O . HIS A 1 94 ? 13.941 4.341 -11.761 1.00 89.94 94 HIS A O 1
ATOM 742 N N . THR A 1 95 ? 14.662 3.973 -13.833 1.00 92.00 95 THR A N 1
ATOM 743 C CA . THR A 1 95 ? 14.935 2.552 -13.578 1.00 92.00 95 THR A CA 1
ATOM 744 C C . THR A 1 95 ? 16.000 2.378 -12.480 1.00 92.00 95 THR A C 1
ATOM 746 O O . THR A 1 95 ? 17.078 2.967 -12.541 1.00 92.00 95 THR A O 1
ATOM 749 N N . GLY A 1 96 ? 15.702 1.552 -11.475 1.00 94.50 96 GLY A N 1
ATOM 750 C CA . GLY A 1 96 ? 16.490 1.348 -10.254 1.00 94.50 96 GLY A CA 1
ATOM 751 C C . GLY A 1 96 ? 16.251 2.400 -9.163 1.00 94.50 96 GLY A C 1
ATOM 752 O O . GLY A 1 96 ? 16.839 2.312 -8.081 1.00 94.50 96 GLY A O 1
ATOM 753 N N . GLU A 1 97 ? 15.416 3.410 -9.420 1.00 95.06 97 GLU A N 1
ATOM 754 C CA . GLU A 1 97 ? 15.084 4.430 -8.432 1.00 95.06 97 GLU A CA 1
ATOM 755 C C . GLU A 1 97 ? 14.129 3.876 -7.379 1.00 95.06 97 GLU A C 1
ATOM 757 O O . GLU A 1 97 ? 13.087 3.290 -7.688 1.00 95.06 97 GLU A O 1
ATOM 762 N N . LYS A 1 98 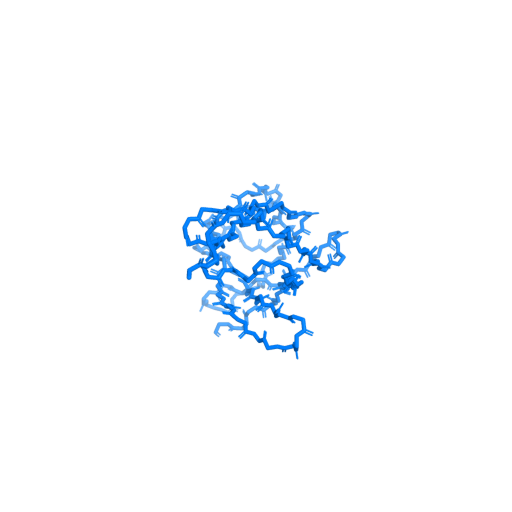? 14.492 4.097 -6.114 1.00 96.88 98 LYS A N 1
ATOM 763 C CA . LYS A 1 98 ? 13.665 3.759 -4.960 1.00 96.88 98 LYS A CA 1
ATOM 764 C C . LYS A 1 98 ? 12.801 4.938 -4.566 1.00 96.88 98 LYS A C 1
ATOM 766 O O . LYS A 1 98 ? 13.274 6.071 -4.549 1.00 96.88 98 LYS A O 1
ATOM 771 N N . PHE A 1 99 ? 11.580 4.651 -4.144 1.00 95.69 99 PHE A N 1
ATOM 772 C CA . PHE A 1 99 ? 10.637 5.665 -3.704 1.00 95.6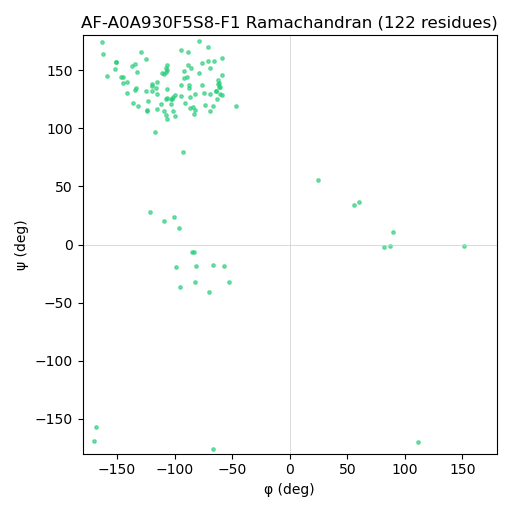9 99 PHE A CA 1
ATOM 773 C C . PHE A 1 99 ? 10.101 5.395 -2.301 1.00 95.69 99 PHE A C 1
ATOM 775 O O . PHE A 1 99 ? 10.126 4.274 -1.782 1.00 95.69 99 PHE A O 1
ATOM 782 N N . LYS A 1 100 ? 9.590 6.477 -1.717 1.00 97.31 100 LYS A N 1
ATOM 783 C CA . LYS A 1 100 ? 8.768 6.514 -0.514 1.00 97.31 100 LYS A CA 1
ATOM 784 C C . LYS A 1 100 ? 7.571 7.407 -0.829 1.00 97.31 100 LYS A C 1
ATOM 786 O O . LYS A 1 100 ? 7.774 8.581 -1.123 1.00 97.31 100 LYS A O 1
ATOM 791 N N . ASP A 1 101 ? 6.367 6.862 -0.749 1.00 97.12 101 ASP A N 1
ATOM 792 C CA . ASP A 1 101 ? 5.116 7.593 -0.951 1.00 97.12 101 ASP A CA 1
ATOM 793 C C . ASP A 1 101 ? 4.261 7.533 0.317 1.00 97.12 101 ASP A C 1
ATOM 795 O O . ASP A 1 101 ? 4.091 6.464 0.896 1.00 97.12 101 ASP A O 1
ATOM 799 N N . ASP A 1 102 ? 3.740 8.669 0.769 1.00 97.00 102 ASP A N 1
ATOM 800 C CA . ASP A 1 102 ? 2.872 8.796 1.945 1.00 97.00 102 ASP A CA 1
ATOM 801 C C . ASP A 1 102 ? 1.507 9.417 1.600 1.00 97.00 102 ASP A C 1
ATOM 803 O O . ASP A 1 102 ? 0.858 10.048 2.436 1.00 97.00 102 ASP A O 1
ATOM 807 N N . SER A 1 103 ? 1.056 9.223 0.354 1.00 95.88 103 SER A N 1
ATOM 808 C CA . SER A 1 103 ? -0.147 9.867 -0.186 1.00 95.88 103 SER A CA 1
ATOM 809 C C . SER A 1 103 ? -1.465 9.189 0.207 1.00 95.88 103 SER A C 1
ATOM 811 O O . SER A 1 103 ? -2.524 9.812 0.114 1.00 95.88 103 SER A O 1
ATOM 813 N N . ILE A 1 104 ? -1.433 7.929 0.659 1.00 97.75 104 ILE A N 1
ATOM 814 C CA . ILE A 1 104 ? -2.643 7.195 1.053 1.00 97.75 104 ILE A CA 1
ATOM 815 C C . ILE A 1 104 ? -3.037 7.572 2.482 1.00 97.75 104 ILE A C 1
ATOM 817 O O . ILE A 1 104 ? -2.341 7.243 3.451 1.00 97.75 104 ILE A O 1
ATOM 821 N N . TYR A 1 105 ? -4.206 8.200 2.609 1.00 97.31 105 TYR A N 1
ATOM 822 C CA . TYR A 1 105 ? -4.774 8.615 3.883 1.00 97.31 105 TYR A CA 1
ATOM 823 C C . TYR A 1 105 ? -6.265 8.284 3.953 1.00 97.31 105 TYR A C 1
ATOM 825 O O . TYR A 1 105 ? -7.057 8.791 3.163 1.00 97.31 105 TYR A O 1
ATOM 833 N N . PHE A 1 106 ? -6.651 7.490 4.949 1.00 97.38 106 PHE A N 1
ATOM 834 C CA . PHE A 1 106 ? -8.033 7.098 5.195 1.00 97.38 106 PHE A CA 1
ATOM 835 C C . PHE A 1 106 ? -8.554 7.732 6.487 1.00 97.38 106 PHE A C 1
ATOM 837 O O . PHE A 1 106 ? -7.996 7.518 7.566 1.00 97.38 106 PHE A O 1
ATOM 844 N N . TYR A 1 107 ? -9.626 8.516 6.377 1.00 94.56 107 TYR A N 1
ATOM 845 C CA . TYR A 1 107 ? -10.358 9.077 7.515 1.00 94.56 107 TYR A CA 1
ATOM 846 C C . TYR A 1 107 ? -11.447 8.111 7.998 1.00 94.56 107 TYR A C 1
ATOM 848 O O . TYR A 1 107 ? -11.815 7.178 7.293 1.00 94.56 107 TYR A O 1
ATOM 856 N N . ASP A 1 108 ? -11.984 8.366 9.190 1.00 93.31 108 ASP A N 1
ATOM 857 C CA . ASP A 1 108 ? -13.115 7.627 9.765 1.00 93.31 108 ASP A CA 1
ATOM 858 C C . ASP A 1 108 ? -12.849 6.122 9.952 1.00 93.31 108 ASP A C 1
ATOM 860 O O . ASP A 1 108 ? -13.736 5.276 9.812 1.00 93.31 108 ASP A O 1
ATOM 864 N N . ALA A 1 109 ? -11.614 5.783 10.326 1.00 96.00 109 ALA A N 1
ATOM 865 C CA . ALA A 1 109 ? -11.239 4.418 10.654 1.00 96.00 109 ALA A CA 1
ATOM 866 C C . ALA A 1 109 ? -12.039 3.898 11.857 1.00 96.00 109 ALA A C 1
ATOM 868 O O . ALA A 1 109 ? -12.198 4.570 12.877 1.00 96.00 109 ALA A O 1
ATOM 869 N N . ILE A 1 110 ? -12.535 2.669 11.751 1.00 95.38 110 ILE A N 1
ATOM 870 C CA . ILE A 1 110 ? -13.367 2.041 12.772 1.00 95.38 110 ILE A CA 1
ATOM 871 C C . ILE A 1 110 ? -12.444 1.367 13.801 1.00 95.38 110 ILE A C 1
ATOM 873 O O . ILE A 1 110 ? -11.710 0.436 13.459 1.00 95.38 110 ILE A O 1
ATOM 877 N N . PRO A 1 111 ? -12.460 1.779 15.084 1.00 94.31 111 PRO A N 1
ATOM 878 C CA . PRO A 1 111 ? -11.624 1.155 16.106 1.00 94.31 111 PRO A CA 1
ATOM 879 C C . PRO A 1 111 ? -11.932 -0.339 16.276 1.00 94.31 111 PRO A C 1
ATOM 881 O O . PRO A 1 111 ? -13.079 -0.719 16.520 1.00 94.31 111 PRO A O 1
ATOM 884 N N . GLY A 1 112 ? -10.904 -1.190 16.238 1.00 95.25 112 GLY A N 1
ATOM 885 C CA . GLY A 1 112 ? -11.062 -2.647 16.323 1.00 95.25 112 GLY A CA 1
ATOM 886 C C . GLY A 1 112 ? -11.314 -3.348 14.988 1.00 95.25 112 GLY A C 1
ATOM 887 O O . GLY A 1 112 ? -11.435 -4.572 14.987 1.00 95.25 112 GLY A O 1
ATOM 888 N N . GLU A 1 113 ? -11.400 -2.605 13.886 1.00 97.50 113 GLU A N 1
ATOM 889 C CA . GLU A 1 113 ? -11.597 -3.159 12.549 1.00 97.50 113 GLU A CA 1
ATOM 890 C C . GLU A 1 113 ? -10.307 -3.771 11.983 1.00 97.50 113 GLU A C 1
ATOM 892 O O . GLU A 1 113 ? -9.189 -3.426 12.382 1.00 97.50 113 GLU A O 1
ATOM 897 N N . THR A 1 114 ? -10.472 -4.699 11.043 1.00 98.38 114 THR A N 1
ATOM 898 C CA . THR A 1 114 ? -9.392 -5.178 10.183 1.00 98.38 114 THR A CA 1
ATOM 899 C C . THR A 1 114 ? -9.570 -4.617 8.784 1.00 98.38 114 THR A C 1
ATOM 901 O O . THR A 1 114 ? -10.608 -4.828 8.160 1.00 98.38 114 THR A O 1
ATOM 904 N N . TYR A 1 115 ? -8.530 -3.967 8.275 1.00 98.38 115 TYR A N 1
ATOM 905 C CA . TYR A 1 115 ? -8.480 -3.506 6.896 1.00 98.38 115 TYR A CA 1
ATOM 906 C C . TYR A 1 115 ? -7.446 -4.291 6.099 1.00 98.38 115 TYR A C 1
ATOM 908 O O . TYR A 1 115 ? -6.406 -4.685 6.625 1.00 98.38 115 TYR A O 1
ATOM 916 N N . THR A 1 116 ? -7.712 -4.479 4.812 1.00 98.44 116 THR A N 1
ATOM 917 C CA . THR A 1 116 ? -6.761 -5.041 3.852 1.00 98.44 116 THR A CA 1
ATOM 918 C C . THR A 1 116 ? -6.425 -3.985 2.809 1.00 98.44 116 THR A C 1
ATOM 920 O O . THR A 1 116 ? -7.312 -3.555 2.071 1.00 98.44 116 THR A O 1
ATOM 923 N N . LEU A 1 117 ? -5.158 -3.569 2.739 1.00 98.38 117 LEU A N 1
ATOM 924 C CA . LEU A 1 117 ? -4.668 -2.685 1.684 1.00 98.38 117 LEU A CA 1
ATOM 925 C C . LEU A 1 117 ? -4.144 -3.525 0.518 1.00 98.38 117 LEU A C 1
ATOM 927 O O . LEU A 1 117 ? -3.224 -4.332 0.678 1.00 98.38 117 LEU A O 1
ATOM 931 N N . LEU A 1 118 ? -4.723 -3.311 -0.660 1.00 97.44 118 LEU A N 1
ATOM 932 C CA . LEU A 1 118 ? -4.363 -4.004 -1.890 1.00 97.44 118 LEU A CA 1
ATOM 933 C C . LEU A 1 118 ? -3.888 -3.003 -2.937 1.00 97.44 118 LEU A C 1
ATOM 935 O O . LEU A 1 118 ? -4.534 -1.977 -3.149 1.00 97.44 118 LEU A O 1
ATOM 939 N N . PHE A 1 119 ? -2.820 -3.361 -3.644 1.00 96.81 119 PHE A N 1
ATOM 940 C CA . PHE A 1 119 ? -2.356 -2.655 -4.835 1.00 96.81 119 PHE A CA 1
ATOM 941 C C . PHE A 1 119 ? -2.678 -3.470 -6.082 1.00 96.81 119 PHE A C 1
ATOM 943 O O . PHE A 1 119 ? -2.735 -4.702 -6.027 1.00 96.81 119 PHE A O 1
ATOM 950 N N . PHE A 1 120 ? -2.906 -2.786 -7.196 1.00 94.06 120 PHE A N 1
ATOM 951 C CA . PHE A 1 120 ? -3.221 -3.419 -8.469 1.00 94.06 120 PHE A CA 1
ATOM 952 C C . PHE A 1 120 ? -2.740 -2.572 -9.647 1.00 94.06 120 PHE A C 1
ATOM 954 O O . PHE A 1 120 ? -2.569 -1.356 -9.534 1.00 94.06 120 PHE A O 1
ATOM 961 N N . GLU A 1 121 ? -2.535 -3.241 -10.778 1.00 91.56 121 GLU A N 1
ATOM 962 C CA . GLU A 1 121 ? -2.239 -2.601 -12.058 1.00 91.56 121 GLU A CA 1
ATOM 963 C C . GLU A 1 121 ? -3.437 -1.750 -12.468 1.00 91.56 121 GLU A C 1
ATOM 965 O O . GLU A 1 121 ? -4.571 -2.233 -12.490 1.00 91.56 121 GLU A O 1
ATOM 970 N N . LYS A 1 122 ? -3.202 -0.467 -12.737 1.00 73.69 122 LYS A N 1
ATOM 971 C CA . LYS A 1 122 ? -4.263 0.440 -13.155 1.00 73.69 122 LYS A CA 1
ATOM 972 C C . LYS A 1 122 ? -4.212 0.598 -14.666 1.00 73.69 122 LYS A C 1
ATOM 974 O O . LYS A 1 122 ? -3.304 1.246 -15.174 1.00 73.69 122 LYS A O 1
ATOM 979 N N . ASP A 1 123 ? -5.217 0.060 -15.346 1.00 59.19 123 ASP A N 1
ATOM 980 C CA . ASP A 1 123 ? -5.521 0.462 -16.717 1.00 59.19 123 ASP A CA 1
ATOM 981 C C . ASP A 1 123 ? -5.999 1.925 -16.670 1.00 59.19 123 ASP A C 1
ATOM 983 O O . ASP A 1 123 ? -6.947 2.250 -15.939 1.00 59.19 123 ASP A O 1
ATOM 987 N N . LEU A 1 124 ? -5.283 2.821 -17.356 1.00 54.03 124 LEU A N 1
ATOM 988 C CA . LEU A 1 124 ? -5.690 4.218 -17.549 1.00 54.0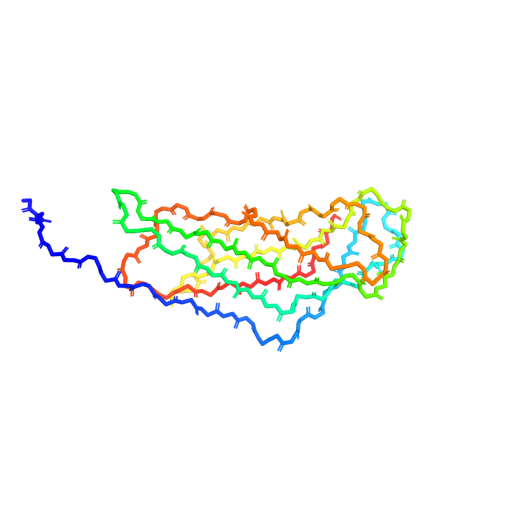3 124 LEU A CA 1
ATOM 989 C C . LEU A 1 124 ? -6.689 4.344 -18.701 1.00 54.03 124 LEU A C 1
ATOM 991 O O . LEU A 1 124 ? -6.516 3.635 -19.714 1.00 54.03 124 LEU A O 1
#

Mean predicted aligned error: 5.47 Å

Solvent-accessible surface area (backbone atoms only — not comparable to full-atom values): 7089 Å² total; per-residue (Å²): 134,94,79,85,74,83,78,51,65,67,44,83,44,66,68,77,66,69,37,80,32,56,16,46,37,98,80,76,52,77,54,23,34,38,32,40,56,50,74,49,73,47,77,47,83,55,101,68,20,25,39,42,36,38,42,31,31,34,27,73,39,50,64,63,85,44,74,42,42,32,38,27,39,38,34,23,42,80,89,69,48,77,79,45,72,53,68,53,75,41,74,48,57,39,66,73,37,69,50,79,45,68,82,52,69,45,73,73,50,61,68,58,40,43,37,37,48,42,75,46,60,36,86,128

Secondary structure (DSSP, 8-state):
----SPPPPPEEEE--SSEEEEE--TT-PSPEEEEEEEEEEEEE-SSS-EEEEEEEEEEEES-TT-SEEEEEEEEE-TTS-EEEEEEEEEESPPTT-EEEE---EEESPPTT-EEEEEEE----

Radius of gyration: 16.4 Å; Cα contacts (8 Å, |Δi|>4): 294; chains: 1; bounding box: 39×23×53 Å

Nearest PDB structures (foldseek):
  3fn9-assembly2_C  TM=6.615E-01  e=3.195E-02  Bacteroides fragilis NCTC 9343
  5t9g-assembly1_A  TM=5.815E-01  e=8.238E-02  Bacteroides uniformis
  5t99-assembly2_B  TM=5.353E-01  e=1.323E-01  Bacteroides uniformis
  6hpd-assembly1_A  TM=5.987E-01  e=1.549E-01  Formosa agariphila KMM 3901
  5t99-assembly1_A  TM=5.182E-01  e=3.994E-01  Bacteroides uniformis